Protein AF-A0A8I0H0Y6-F1 (afdb_monomer_lite)

Radius of gyration: 16.69 Å; chains: 1; bounding box: 47×30×40 Å

Foldseek 3Di:
DVVCVVVVVFEPPWDDDPLDTDGNHDPQKDWFFQFKDWDADPVRHTDDMDGDPPSRRTDIDGHDPVRVPPPDDPDDD

pLDDT: mean 86.34, std 16.55, range [38.31, 98.25]

Sequence (77 aa):
MDLYEKNLNKVGKIEYRGEFPYTLLPTFHSTATAQITVTIDEEGNFLHGEQVPANDKFTIIPVTEKSGSRTSGKEAH

Structure (mmCIF, N/CA/C/O backbone):
data_AF-A0A8I0H0Y6-F1
#
_entry.id   AF-A0A8I0H0Y6-F1
#
loop_
_atom_site.group_PDB
_atom_site.id
_atom_site.type_symbol
_atom_site.label_atom_id
_atom_site.label_alt_id
_atom_site.label_comp_id
_atom_site.label_asym_id
_atom_site.label_entity_id
_atom_site.label_seq_id
_atom_site.pdbx_PDB_ins_code
_atom_site.Cartn_x
_atom_site.Cartn_y
_atom_site.Cartn_z
_atom_site.occupancy
_atom_site.B_iso_or_equiv
_atom_site.auth_seq_id
_atom_site.auth_comp_id
_atom_site.auth_asym_id
_atom_site.auth_atom_id
_atom_site.pdbx_PDB_model_num
ATOM 1 N N . MET A 1 1 ? 11.835 13.396 -17.521 1.00 60.91 1 MET A N 1
ATOM 2 C CA . MET A 1 1 ? 10.367 13.268 -17.388 1.00 60.91 1 MET A CA 1
ATOM 3 C C . MET A 1 1 ? 9.791 12.197 -18.313 1.00 60.91 1 MET A C 1
ATOM 5 O O . MET A 1 1 ? 9.009 11.381 -17.854 1.00 60.91 1 MET A O 1
ATOM 9 N N . ASP A 1 2 ? 10.256 12.130 -19.562 1.00 83.88 2 ASP A N 1
ATOM 10 C CA . ASP A 1 2 ? 9.764 11.237 -20.626 1.00 83.88 2 ASP A CA 1
ATOM 11 C C . ASP A 1 2 ? 9.581 9.745 -20.252 1.00 83.88 2 ASP A C 1
ATOM 13 O O . ASP A 1 2 ? 8.572 9.139 -20.593 1.00 83.88 2 ASP A O 1
ATOM 17 N N . LEU A 1 3 ? 10.507 9.140 -19.494 1.00 86.62 3 LEU A N 1
ATOM 18 C CA . LEU A 1 3 ? 10.399 7.722 -19.115 1.00 86.62 3 LEU A CA 1
ATOM 19 C C . LEU A 1 3 ? 9.168 7.423 -18.242 1.00 86.62 3 LEU A C 1
ATOM 21 O O . LEU A 1 3 ? 8.516 6.403 -18.449 1.00 86.62 3 LEU A O 1
ATOM 25 N N . TYR A 1 4 ? 8.857 8.285 -17.270 1.00 90.56 4 TYR A N 1
ATOM 26 C CA . TYR A 1 4 ? 7.703 8.086 -16.390 1.00 90.56 4 TYR A CA 1
ATOM 27 C C . TYR A 1 4 ? 6.398 8.241 -17.180 1.00 90.56 4 TYR A C 1
ATOM 29 O O . TYR A 1 4 ? 5.543 7.360 -17.143 1.00 90.56 4 TYR A O 1
ATOM 37 N N . GLU A 1 5 ? 6.292 9.315 -17.967 1.00 93.00 5 GLU A N 1
ATOM 38 C CA . GLU A 1 5 ? 5.121 9.627 -18.799 1.00 93.00 5 GLU A CA 1
ATOM 39 C C . GLU A 1 5 ? 4.825 8.518 -19.820 1.00 93.00 5 GLU A C 1
ATOM 41 O O . GLU A 1 5 ? 3.685 8.066 -19.945 1.00 93.00 5 GLU A O 1
ATOM 46 N N . LYS A 1 6 ? 5.861 7.984 -20.479 1.00 95.88 6 LYS A N 1
ATOM 47 C CA . LYS A 1 6 ? 5.740 6.853 -21.415 1.00 95.88 6 LYS A CA 1
ATOM 48 C C . LYS A 1 6 ? 5.264 5.550 -20.772 1.00 95.88 6 LYS A C 1
ATOM 50 O O . LYS A 1 6 ? 4.825 4.655 -21.489 1.00 95.88 6 LYS A O 1
ATOM 55 N N . ASN A 1 7 ? 5.366 5.422 -19.450 1.00 94.44 7 ASN A N 1
ATOM 56 C CA . ASN A 1 7 ? 4.997 4.218 -18.704 1.00 94.44 7 ASN A CA 1
ATOM 57 C C . ASN A 1 7 ? 3.845 4.469 -17.718 1.00 94.44 7 ASN A C 1
ATOM 59 O O . ASN A 1 7 ? 3.662 3.680 -16.791 1.00 94.44 7 ASN A O 1
ATOM 63 N N . LEU A 1 8 ? 3.034 5.519 -17.915 1.00 94.75 8 LEU A N 1
ATOM 64 C CA . LEU A 1 8 ? 1.867 5.807 -17.065 1.00 94.75 8 LEU A CA 1
ATOM 65 C C . LEU A 1 8 ? 0.928 4.601 -16.917 1.00 94.75 8 LEU A C 1
ATOM 67 O O . LEU A 1 8 ? 0.369 4.370 -15.849 1.00 94.75 8 LEU A O 1
ATOM 71 N N . ASN A 1 9 ? 0.819 3.768 -17.954 1.00 95.38 9 ASN A N 1
ATOM 72 C CA . ASN A 1 9 ? 0.031 2.536 -17.937 1.00 95.38 9 ASN A CA 1
ATOM 73 C C . ASN A 1 9 ? 0.567 1.450 -16.981 1.00 95.38 9 ASN A C 1
ATOM 75 O O . ASN A 1 9 ? -0.091 0.417 -16.838 1.00 95.38 9 ASN A O 1
ATOM 79 N N . LYS A 1 10 ? 1.744 1.636 -16.374 1.00 94.94 10 LYS A N 1
ATOM 80 C CA . LYS A 1 10 ? 2.362 0.736 -15.386 1.00 94.94 10 LYS A CA 1
ATOM 81 C C . LYS A 1 10 ? 2.323 1.284 -13.957 1.00 94.94 10 LYS A C 1
ATOM 83 O O . LYS A 1 10 ? 2.683 0.567 -13.029 1.00 94.94 10 LYS A O 1
ATOM 88 N N . VAL A 1 11 ? 1.908 2.537 -13.766 1.00 95.56 11 VAL A N 1
ATOM 89 C CA . VAL A 1 11 ? 1.864 3.173 -12.442 1.00 95.56 11 VAL A CA 1
ATOM 90 C C . VAL A 1 11 ? 0.898 2.421 -11.524 1.00 95.56 11 VAL A C 1
ATOM 92 O O . VAL A 1 11 ? -0.235 2.138 -11.909 1.00 95.56 11 VAL A O 1
ATOM 95 N N . GLY A 1 12 ? 1.362 2.082 -10.319 1.00 92.88 12 GLY A N 1
ATOM 96 C CA . GLY A 1 12 ? 0.588 1.362 -9.301 1.00 92.88 12 GLY A CA 1
ATOM 97 C C . GLY A 1 12 ? 0.327 -0.120 -9.596 1.00 92.88 12 GLY A C 1
ATOM 98 O O . GLY A 1 12 ? -0.304 -0.790 -8.782 1.00 92.88 12 GLY A O 1
ATOM 99 N N . LYS A 1 13 ? 0.795 -0.651 -10.733 1.00 94.94 13 LYS A N 1
ATOM 100 C CA . LYS A 1 13 ? 0.676 -2.078 -11.047 1.00 94.94 13 LYS A CA 1
ATOM 101 C C . LYS A 1 13 ? 1.808 -2.844 -10.376 1.00 94.94 13 LYS A C 1
ATOM 103 O O . LYS A 1 13 ? 2.973 -2.659 -10.723 1.00 94.94 13 LYS A O 1
ATOM 108 N N . ILE A 1 14 ? 1.445 -3.717 -9.440 1.00 93.25 14 ILE A N 1
ATOM 109 C CA . ILE A 1 14 ? 2.393 -4.600 -8.762 1.00 93.25 14 ILE A CA 1
ATOM 110 C C . ILE A 1 14 ? 2.785 -5.728 -9.722 1.00 93.25 14 ILE A C 1
ATOM 112 O O . ILE A 1 14 ? 1.944 -6.506 -10.169 1.00 93.25 14 ILE A O 1
ATOM 116 N N . GLU A 1 15 ? 4.073 -5.803 -10.031 1.00 94.25 15 GLU A N 1
ATOM 117 C CA . GLU A 1 15 ? 4.717 -6.892 -10.761 1.00 94.25 15 GLU A CA 1
ATOM 118 C C . GLU A 1 15 ? 5.718 -7.603 -9.838 1.00 94.25 15 GLU A C 1
ATOM 120 O O . GLU A 1 15 ? 6.075 -7.092 -8.777 1.00 94.25 15 GLU A O 1
ATOM 125 N N . TYR A 1 16 ? 6.188 -8.785 -10.240 1.00 93.31 16 TYR A N 1
ATOM 126 C CA . TYR A 1 16 ? 7.062 -9.619 -9.416 1.00 93.31 16 TYR A CA 1
ATOM 127 C C . TYR A 1 16 ? 8.347 -9.989 -10.150 1.00 93.31 16 TYR A C 1
ATOM 129 O O . TYR A 1 16 ? 8.329 -10.428 -11.302 1.00 93.31 16 TYR A O 1
ATOM 137 N N . ARG A 1 17 ? 9.482 -9.845 -9.461 1.00 93.31 17 ARG A N 1
ATOM 138 C CA . ARG A 1 17 ? 10.775 -10.400 -9.877 1.00 93.31 17 ARG A CA 1
ATOM 139 C C . ARG A 1 17 ? 11.120 -11.541 -8.928 1.00 93.31 17 ARG A C 1
ATOM 141 O O . ARG A 1 17 ? 11.662 -11.310 -7.850 1.00 93.31 17 ARG A O 1
ATOM 148 N N . GLY A 1 18 ? 10.789 -12.768 -9.322 1.00 91.56 18 GLY A N 1
ATOM 149 C CA . GLY A 1 18 ? 1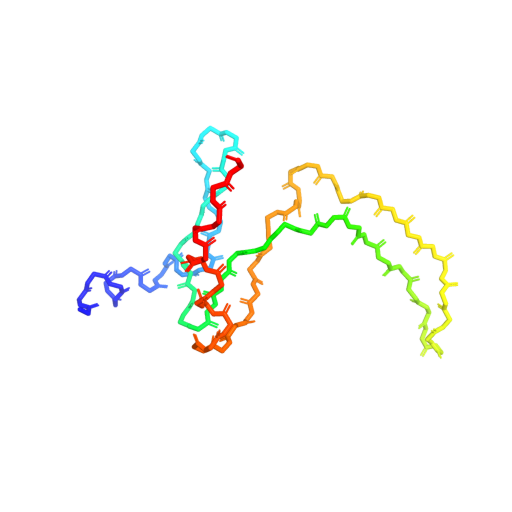0.759 -13.884 -8.375 1.00 91.56 18 GLY A CA 1
ATOM 150 C C . GLY A 1 18 ? 9.678 -13.625 -7.325 1.00 91.56 18 GLY A C 1
ATOM 151 O O . GLY A 1 18 ? 8.545 -13.335 -7.688 1.00 91.56 18 GLY A O 1
ATOM 152 N N . GLU A 1 19 ? 10.037 -13.659 -6.044 1.00 88.06 19 GLU A N 1
ATOM 153 C CA . GLU A 1 19 ? 9.116 -13.358 -4.933 1.00 88.06 19 GLU A CA 1
ATOM 154 C C . GLU A 1 19 ? 9.083 -11.868 -4.550 1.00 88.06 19 GLU A C 1
ATOM 156 O O . GLU A 1 19 ? 8.301 -11.468 -3.693 1.00 88.06 19 GLU A O 1
ATOM 161 N N . PHE A 1 20 ? 9.915 -11.025 -5.174 1.00 89.50 20 PHE A N 1
ATOM 162 C CA . PHE A 1 20 ? 10.022 -9.611 -4.815 1.00 89.50 20 PHE A CA 1
ATOM 163 C C . PHE A 1 20 ? 9.018 -8.753 -5.600 1.00 89.50 20 PHE A C 1
ATOM 165 O O . PHE A 1 20 ? 9.177 -8.623 -6.822 1.00 89.50 20 PHE A O 1
ATOM 172 N N . PRO A 1 21 ? 8.021 -8.138 -4.934 1.00 93.62 21 PRO A N 1
ATOM 173 C CA . PRO A 1 21 ? 7.099 -7.219 -5.583 1.00 93.62 21 PRO A CA 1
ATOM 174 C C . PRO A 1 21 ? 7.793 -5.894 -5.913 1.00 93.62 21 PRO A C 1
ATOM 176 O O . PRO A 1 21 ? 8.603 -5.376 -5.140 1.00 93.62 21 PRO A O 1
ATOM 179 N N . TYR A 1 22 ? 7.454 -5.322 -7.062 1.00 93.69 22 TYR A N 1
ATOM 180 C CA . TYR A 1 22 ? 7.870 -3.985 -7.463 1.00 93.69 22 TYR A CA 1
ATOM 181 C C . TYR A 1 22 ? 6.763 -3.301 -8.267 1.00 93.69 22 TYR A C 1
ATOM 183 O O . TYR A 1 22 ? 5.896 -3.940 -8.852 1.00 93.69 22 TYR A O 1
ATOM 191 N N . THR A 1 23 ? 6.792 -1.974 -8.305 1.00 95.31 23 THR A N 1
ATOM 192 C CA . THR A 1 23 ? 5.845 -1.164 -9.079 1.00 95.31 23 THR A CA 1
ATOM 193 C C . THR A 1 23 ? 6.515 0.136 -9.493 1.00 95.31 23 THR A C 1
ATOM 195 O O . THR A 1 23 ? 7.413 0.631 -8.807 1.00 95.31 23 THR A O 1
ATOM 198 N N . LEU A 1 24 ? 6.035 0.738 -10.580 1.00 95.56 24 LEU A N 1
ATOM 199 C CA . LEU A 1 24 ? 6.254 2.161 -10.799 1.00 95.56 24 LEU A CA 1
ATOM 200 C C . LEU A 1 24 ? 5.369 2.926 -9.804 1.00 95.56 24 LEU A C 1
ATOM 202 O O . LEU A 1 24 ? 4.144 2.783 -9.828 1.00 95.56 24 LEU A O 1
ATOM 206 N N . LEU A 1 25 ? 5.981 3.671 -8.885 1.00 94.81 25 LEU A N 1
ATOM 207 C CA . LEU A 1 25 ? 5.245 4.404 -7.856 1.00 94.81 25 LEU A CA 1
ATOM 208 C C . LEU A 1 25 ? 4.485 5.583 -8.467 1.00 94.81 25 LEU A C 1
ATOM 210 O O . LEU A 1 25 ? 5.068 6.306 -9.276 1.00 94.81 25 LEU A O 1
ATOM 214 N N . PRO A 1 26 ? 3.224 5.821 -8.066 1.00 93.62 26 PRO A N 1
ATOM 215 C CA . PRO A 1 26 ? 2.573 7.085 -8.367 1.00 93.62 26 PRO A CA 1
ATOM 216 C C . PRO A 1 26 ? 3.380 8.257 -7.793 1.00 93.62 26 PRO A C 1
ATOM 218 O O . PRO A 1 26 ? 4.085 8.127 -6.789 1.00 93.62 26 PRO A O 1
ATOM 221 N N . THR A 1 27 ? 3.267 9.430 -8.410 1.00 89.94 27 THR A N 1
ATOM 222 C CA . THR A 1 27 ? 3.886 10.661 -7.900 1.00 89.94 27 THR A CA 1
ATOM 223 C C . THR A 1 27 ? 3.483 10.917 -6.448 1.00 89.94 27 THR A C 1
ATOM 225 O O . THR A 1 27 ? 2.318 10.745 -6.093 1.00 89.94 27 THR A O 1
ATOM 228 N N . PHE A 1 28 ? 4.446 11.326 -5.614 1.00 90.50 28 PHE A N 1
ATOM 229 C CA . PHE A 1 28 ? 4.269 11.550 -4.169 1.00 90.50 28 PHE A CA 1
ATOM 230 C C . PHE A 1 28 ? 3.854 10.306 -3.367 1.00 90.50 28 PHE A C 1
ATOM 232 O O . PHE A 1 28 ? 3.187 10.419 -2.343 1.00 90.50 28 PHE A O 1
ATOM 239 N N . HIS A 1 29 ? 4.246 9.113 -3.816 1.00 92.31 29 HIS A N 1
ATOM 240 C CA . HIS A 1 29 ? 4.065 7.874 -3.063 1.00 92.31 29 HIS A CA 1
ATOM 241 C C . HIS A 1 29 ? 5.407 7.204 -2.772 1.00 92.31 29 HIS A C 1
ATOM 243 O O . HIS A 1 29 ? 6.398 7.416 -3.470 1.00 92.31 29 HIS 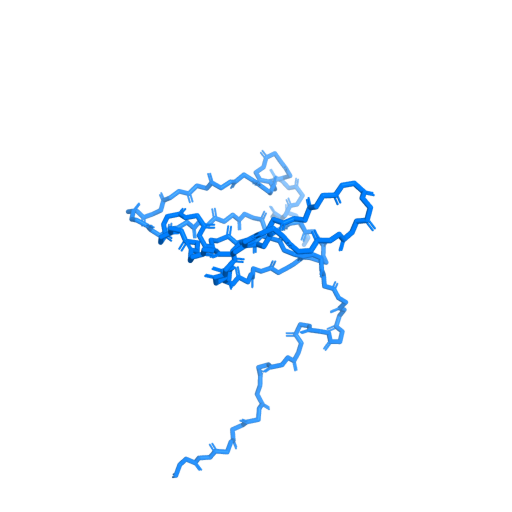A O 1
ATOM 249 N N . SER A 1 30 ? 5.423 6.379 -1.731 1.00 92.44 30 SER A N 1
ATOM 250 C CA . SER A 1 30 ? 6.530 5.489 -1.387 1.00 92.44 30 SER A CA 1
ATOM 251 C C . SER A 1 30 ? 5.986 4.109 -1.027 1.00 92.44 30 SER A C 1
ATOM 253 O O . SER A 1 30 ? 4.775 3.913 -0.926 1.00 92.44 30 SER A O 1
ATOM 255 N N . THR A 1 31 ? 6.878 3.148 -0.825 1.00 93.25 31 THR A N 1
ATOM 256 C CA . THR A 1 31 ? 6.533 1.827 -0.297 1.00 93.25 31 THR A CA 1
ATOM 257 C C . THR A 1 31 ? 6.803 1.764 1.200 1.00 93.25 31 THR A C 1
ATOM 259 O O . THR A 1 31 ? 7.822 2.274 1.669 1.00 93.25 31 THR A O 1
ATOM 262 N N . ALA A 1 32 ? 5.944 1.073 1.936 1.00 92.88 32 ALA A N 1
ATOM 263 C CA . ALA A 1 32 ? 6.160 0.698 3.326 1.00 92.88 32 ALA A CA 1
ATOM 264 C C . ALA A 1 32 ? 5.812 -0.781 3.533 1.00 92.88 32 ALA A C 1
ATOM 266 O O . ALA A 1 32 ? 5.084 -1.376 2.740 1.00 92.88 32 ALA A O 1
ATOM 267 N N . THR A 1 33 ? 6.336 -1.360 4.612 1.00 94.00 33 THR A N 1
ATOM 268 C CA . THR A 1 33 ? 6.015 -2.728 5.027 1.00 94.00 33 THR A CA 1
ATOM 269 C C . THR A 1 33 ? 4.863 -2.688 6.025 1.00 94.00 33 THR A C 1
ATOM 271 O O . THR A 1 33 ? 5.071 -2.267 7.166 1.00 94.00 33 THR A O 1
ATOM 274 N N . ALA A 1 34 ? 3.672 -3.145 5.637 1.00 94.50 34 ALA A N 1
ATOM 275 C CA . ALA A 1 34 ? 2.586 -3.366 6.588 1.00 94.50 34 ALA A CA 1
ATOM 276 C C . ALA A 1 34 ? 2.929 -4.553 7.504 1.00 94.50 34 ALA A C 1
ATOM 278 O O . ALA A 1 34 ? 3.346 -5.619 7.048 1.00 94.50 34 ALA A O 1
ATOM 279 N N . GLN A 1 35 ? 2.818 -4.348 8.817 1.00 94.62 35 GLN A N 1
ATOM 280 C CA . GLN A 1 35 ? 3.228 -5.340 9.818 1.00 94.62 35 GLN A CA 1
ATOM 281 C C . GLN A 1 35 ? 2.036 -6.060 10.443 1.00 94.62 35 GLN A C 1
ATOM 283 O O . GLN A 1 35 ? 2.097 -7.275 10.636 1.00 94.62 35 GLN A O 1
ATOM 288 N N . ILE A 1 36 ? 0.971 -5.314 10.739 1.00 96.38 36 ILE A N 1
ATOM 289 C CA . ILE A 1 36 ? -0.250 -5.813 11.369 1.00 96.38 36 ILE A CA 1
ATOM 290 C C . ILE A 1 36 ? -1.487 -5.262 10.656 1.00 96.38 36 ILE A C 1
ATOM 292 O O . ILE A 1 36 ? -1.463 -4.130 10.169 1.00 96.38 36 ILE A O 1
ATOM 296 N N . THR A 1 37 ? -2.549 -6.056 10.641 1.00 96.50 37 THR A N 1
ATOM 297 C CA . THR A 1 37 ? -3.913 -5.625 10.329 1.00 96.50 37 THR A CA 1
ATOM 298 C C . THR A 1 37 ? -4.646 -5.430 11.647 1.00 96.50 37 THR A C 1
ATOM 300 O O . THR A 1 37 ? -4.475 -6.220 12.573 1.00 96.50 37 THR A O 1
ATOM 303 N N . VAL A 1 38 ? -5.423 -4.354 11.747 1.00 97.38 38 VAL A N 1
ATOM 304 C CA . VAL A 1 38 ? -6.257 -4.045 12.910 1.00 97.38 38 VAL A CA 1
ATOM 305 C C . VAL A 1 38 ? -7.695 -3.935 12.428 1.00 97.38 38 VAL A C 1
ATOM 307 O O . VAL A 1 38 ? -7.987 -3.105 11.566 1.00 97.38 38 VAL A O 1
ATOM 310 N N . THR A 1 39 ? -8.577 -4.752 12.992 1.00 97.88 39 THR A N 1
ATOM 311 C CA . THR A 1 39 ? -10.009 -4.736 12.690 1.00 97.88 39 THR A CA 1
ATOM 312 C C . THR A 1 39 ? -10.743 -3.947 13.768 1.00 97.88 39 THR A C 1
ATOM 314 O O . THR A 1 39 ? -10.599 -4.230 14.961 1.00 97.88 39 THR A O 1
ATOM 317 N N . ILE A 1 40 ? -11.540 -2.968 13.340 1.00 98.25 40 ILE A N 1
ATOM 318 C CA . ILE A 1 40 ? -12.429 -2.169 14.191 1.00 98.25 40 ILE A CA 1
ATOM 319 C C . ILE A 1 40 ? -13.875 -2.295 13.700 1.00 98.25 40 ILE A C 1
ATOM 321 O O . ILE A 1 40 ? -14.091 -2.576 12.519 1.00 98.25 40 ILE A O 1
ATOM 325 N N . ASP A 1 41 ? -14.849 -2.106 14.588 1.00 98.12 41 ASP A N 1
ATOM 326 C CA . ASP A 1 41 ? -16.261 -2.004 14.202 1.00 98.12 41 ASP A CA 1
ATOM 327 C C . ASP A 1 41 ? -16.644 -0.581 13.745 1.00 98.12 41 ASP A C 1
ATOM 329 O O . ASP A 1 41 ? -15.818 0.335 13.710 1.00 98.12 41 ASP A O 1
ATOM 333 N N . GLU A 1 42 ? -17.910 -0.398 13.366 1.00 97.88 42 GLU A N 1
ATOM 334 C CA . GLU A 1 42 ? -18.443 0.882 12.885 1.00 97.88 42 GLU A CA 1
ATOM 335 C C . GLU A 1 42 ? -18.494 1.987 13.953 1.00 97.88 42 GLU A C 1
ATOM 337 O O . GLU A 1 42 ? -18.506 3.170 13.613 1.00 97.88 42 GLU A O 1
ATOM 342 N N . GLU A 1 43 ? -18.476 1.616 15.233 1.00 98.19 43 GLU A N 1
ATOM 343 C CA . GLU A 1 43 ? -18.414 2.542 16.367 1.00 98.19 43 GLU A CA 1
ATOM 344 C C . GLU A 1 43 ? -16.961 2.915 16.721 1.00 98.19 43 GLU A C 1
ATOM 346 O O . GLU A 1 43 ? -16.720 3.825 17.519 1.00 98.19 43 GLU A O 1
ATOM 351 N N . GLY A 1 44 ? -15.981 2.251 16.098 1.00 97.00 44 GLY A N 1
ATOM 352 C CA . GLY A 1 44 ? -14.553 2.446 16.327 1.00 97.00 44 GLY A CA 1
ATOM 353 C C . GLY A 1 44 ? -13.975 1.574 17.443 1.00 97.00 44 GLY A C 1
ATOM 354 O O . GLY A 1 44 ? -12.839 1.815 17.865 1.00 97.00 44 GLY A O 1
ATOM 355 N N . ASN A 1 45 ? -14.707 0.566 17.925 1.00 98.25 45 ASN A N 1
ATOM 356 C CA . ASN A 1 45 ? -14.194 -0.365 18.925 1.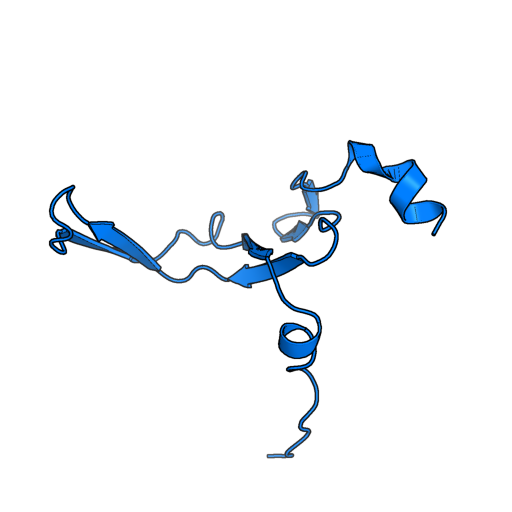00 98.25 45 ASN A CA 1
ATOM 357 C C . ASN A 1 45 ? -13.198 -1.341 18.292 1.00 98.25 45 ASN A C 1
ATOM 359 O O . ASN A 1 45 ? -13.408 -1.864 17.197 1.00 98.25 45 ASN A O 1
ATOM 363 N N . PHE A 1 46 ? -12.113 -1.628 19.013 1.00 98.06 46 PHE A N 1
ATOM 364 C CA . PHE A 1 46 ? -11.133 -2.631 18.606 1.00 98.06 46 PHE A CA 1
ATOM 365 C C . PHE A 1 46 ? -11.719 -4.043 18.701 1.00 98.06 46 PHE A C 1
ATOM 367 O O . PHE A 1 46 ? -12.173 -4.450 19.771 1.00 98.06 46 PHE A O 1
ATOM 374 N N . LEU A 1 47 ? -11.643 -4.802 17.605 1.00 98.19 47 LEU A N 1
ATOM 375 C CA . LEU A 1 47 ? -12.084 -6.195 17.556 1.00 98.19 47 LEU A CA 1
ATOM 376 C C . LEU A 1 47 ? -10.901 -7.155 17.711 1.00 98.19 47 LEU A C 1
ATOM 378 O O . LEU A 1 47 ? -10.873 -7.958 18.643 1.00 98.19 47 LEU A O 1
ATOM 382 N N . HIS A 1 48 ? -9.912 -7.074 16.818 1.00 97.94 48 HIS A N 1
ATOM 383 C CA . HIS A 1 48 ? -8.679 -7.858 16.905 1.00 97.94 48 HIS A CA 1
ATOM 384 C C . HIS A 1 48 ? -7.569 -7.277 16.021 1.00 97.94 48 HIS A C 1
ATOM 386 O O . HIS A 1 48 ? -7.775 -6.327 15.263 1.00 97.94 48 HIS A O 1
ATOM 392 N N . GLY A 1 49 ? -6.381 -7.874 16.116 1.00 97.62 49 GLY A N 1
ATOM 393 C CA . GLY A 1 49 ? -5.309 -7.638 15.165 1.00 97.62 49 GLY A CA 1
ATOM 394 C C . GLY A 1 49 ? -4.480 -8.889 14.913 1.00 97.62 49 GLY A C 1
ATOM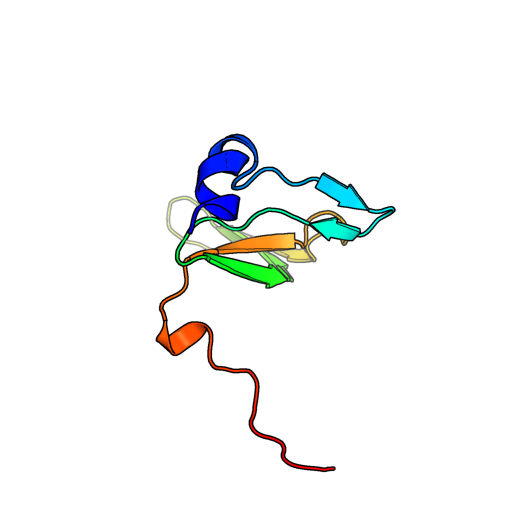 395 O O . GLY A 1 49 ? -4.365 -9.770 15.768 1.00 97.62 49 GLY A O 1
ATOM 396 N N . GLU A 1 50 ? -3.889 -8.944 13.731 1.00 97.94 50 GLU A N 1
ATOM 397 C CA . GLU A 1 50 ? -3.146 -10.090 13.224 1.00 97.94 50 GLU A CA 1
ATOM 398 C C . GLU A 1 50 ? -1.938 -9.622 12.423 1.00 97.94 50 GLU A C 1
ATOM 400 O O . GLU A 1 50 ? -1.884 -8.499 11.924 1.00 97.94 50 GLU A O 1
ATOM 405 N N . GLN A 1 51 ? -0.937 -10.490 12.299 1.00 97.56 51 GLN A N 1
ATOM 406 C CA . GLN A 1 51 ? 0.224 -10.194 11.476 1.00 97.56 51 GLN A CA 1
ATOM 407 C C . GLN A 1 51 ? -0.149 -10.243 9.990 1.00 97.56 51 GLN A C 1
ATOM 409 O O . GLN A 1 51 ? -0.774 -11.200 9.536 1.00 97.56 51 GLN A O 1
ATOM 414 N N . VAL A 1 52 ? 0.316 -9.257 9.220 1.00 96.44 52 VAL A N 1
ATOM 415 C CA . VAL A 1 52 ? 0.142 -9.260 7.762 1.00 96.44 52 VAL A CA 1
ATOM 416 C C . VAL A 1 52 ? 0.956 -10.416 7.157 1.00 96.44 52 VAL A C 1
ATOM 418 O O . VAL A 1 52 ? 2.158 -10.527 7.450 1.00 96.44 52 VAL A O 1
ATOM 421 N N . PRO A 1 53 ? 0.354 -11.279 6.313 1.00 93.50 53 PRO A N 1
ATOM 422 C CA . PRO A 1 53 ? 1.074 -12.338 5.610 1.00 93.50 53 PRO A CA 1
ATOM 423 C C . PRO A 1 53 ? 2.255 -11.779 4.815 1.00 93.50 53 PRO A C 1
ATOM 425 O O . PRO A 1 53 ? 2.156 -10.701 4.243 1.00 93.50 53 PRO A O 1
ATOM 428 N N . ALA A 1 54 ? 3.374 -12.508 4.733 1.00 87.00 54 ALA A N 1
ATOM 429 C CA . ALA A 1 54 ? 4.594 -12.019 4.072 1.00 87.00 54 ALA A CA 1
ATOM 430 C C . ALA A 1 54 ? 4.354 -11.491 2.643 1.00 87.00 54 ALA A C 1
ATOM 432 O O . ALA A 1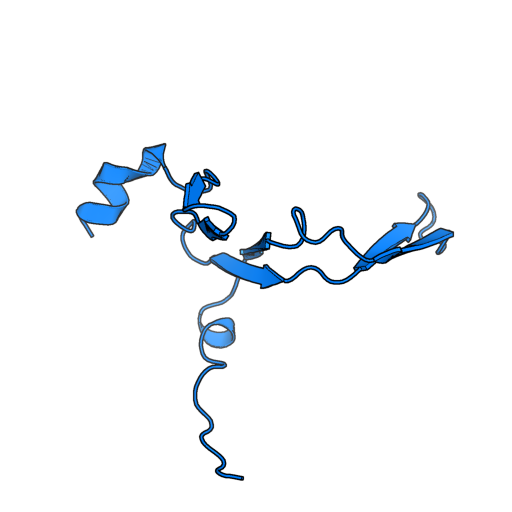 54 ? 4.902 -10.453 2.278 1.00 87.00 54 ALA A O 1
ATOM 433 N N . ASN A 1 55 ? 3.481 -12.160 1.888 1.00 87.56 55 ASN A N 1
ATOM 434 C CA . ASN A 1 55 ? 3.150 -11.812 0.505 1.00 87.56 55 ASN A CA 1
ATOM 435 C C . ASN A 1 55 ? 2.249 -10.572 0.369 1.00 87.56 55 ASN A C 1
ATOM 437 O O . ASN A 1 55 ? 2.078 -10.084 -0.743 1.00 87.56 55 ASN A O 1
ATOM 441 N N . ASP A 1 56 ? 1.701 -10.063 1.475 1.00 89.25 56 ASP A N 1
ATOM 442 C CA . ASP A 1 56 ? 0.764 -8.931 1.518 1.00 89.25 56 ASP A CA 1
ATOM 443 C C . ASP A 1 56 ? 1.357 -7.698 2.233 1.00 89.25 56 ASP A C 1
ATOM 445 O O . ASP A 1 56 ? 0.717 -6.668 2.415 1.00 89.25 56 ASP A O 1
ATOM 449 N N . LYS A 1 57 ? 2.631 -7.765 2.645 1.00 92.88 57 LYS A N 1
ATOM 450 C CA . LYS A 1 57 ? 3.273 -6.663 3.380 1.00 92.88 57 LYS A CA 1
ATOM 451 C C . LYS A 1 57 ? 3.629 -5.460 2.508 1.00 92.88 57 LYS A C 1
ATOM 453 O O . LYS A 1 57 ? 3.941 -4.406 3.054 1.00 92.88 57 LYS A O 1
ATOM 458 N N . PHE A 1 58 ? 3.680 -5.613 1.184 1.00 94.56 58 PHE A N 1
ATOM 459 C CA . PHE A 1 58 ? 4.115 -4.552 0.274 1.00 94.56 58 PHE A CA 1
ATOM 460 C C . PHE A 1 58 ? 2.993 -3.535 0.057 1.00 94.56 58 PHE A C 1
ATOM 462 O O . PHE A 1 58 ? 2.026 -3.804 -0.651 1.00 94.56 58 PHE A O 1
ATOM 469 N N . THR A 1 59 ? 3.134 -2.346 0.643 1.00 93.94 59 THR A N 1
ATOM 470 C CA . THR A 1 59 ? 2.077 -1.328 0.640 1.00 93.94 59 THR A CA 1
ATOM 471 C C . THR A 1 59 ? 2.571 -0.031 0.017 1.00 93.94 59 THR A C 1
ATOM 473 O O . THR A 1 59 ? 3.621 0.488 0.393 1.00 93.94 59 THR A O 1
ATOM 476 N N . ILE A 1 60 ? 1.799 0.526 -0.915 1.00 94.50 60 ILE A N 1
ATOM 477 C CA . ILE A 1 60 ? 2.038 1.863 -1.469 1.00 94.50 60 ILE A CA 1
ATOM 478 C C . ILE A 1 60 ? 1.322 2.878 -0.575 1.00 94.50 60 ILE A C 1
ATOM 480 O O . ILE A 1 60 ? 0.114 2.770 -0.374 1.00 94.50 60 ILE A O 1
ATOM 484 N N . ILE A 1 61 ? 2.048 3.869 -0.061 1.00 94.00 61 ILE A N 1
ATOM 485 C CA . ILE A 1 61 ? 1.495 4.929 0.790 1.00 94.00 61 ILE A CA 1
ATOM 486 C C . ILE A 1 61 ? 1.767 6.315 0.194 1.00 94.00 61 ILE A C 1
ATOM 488 O O . ILE A 1 61 ? 2.842 6.530 -0.379 1.00 94.00 61 ILE A O 1
ATOM 492 N N . PRO A 1 62 ? 0.835 7.273 0.326 1.00 92.25 62 PRO A N 1
ATOM 493 C CA . PRO A 1 62 ? 1.111 8.662 -0.012 1.00 92.25 62 PRO A CA 1
ATOM 494 C C . PRO A 1 62 ? 2.142 9.240 0.965 1.00 92.25 62 PRO A C 1
ATOM 496 O O . PRO A 1 62 ? 2.116 8.959 2.166 1.00 92.25 62 PRO A O 1
ATOM 499 N N . VAL A 1 63 ? 3.059 10.058 0.457 1.00 88.56 63 VAL A N 1
ATOM 500 C CA . VAL A 1 63 ? 4.110 10.708 1.246 1.00 88.56 63 VAL A CA 1
ATOM 501 C C . VAL A 1 63 ? 4.247 12.174 0.863 1.00 88.56 63 VAL A C 1
ATOM 503 O O . VAL A 1 63 ? 4.052 12.564 -0.285 1.00 88.56 63 VAL A O 1
ATOM 506 N N . THR A 1 64 ? 4.634 13.002 1.831 1.00 81.38 64 THR A N 1
ATOM 507 C CA . THR A 1 64 ? 5.088 14.366 1.534 1.00 81.38 64 THR A CA 1
ATOM 508 C C . THR A 1 64 ? 6.570 14.343 1.161 1.00 81.38 64 THR A C 1
ATOM 510 O O . THR A 1 64 ? 7.296 13.430 1.562 1.00 81.38 64 THR A O 1
ATOM 513 N N . GLU A 1 65 ? 7.057 15.368 0.459 1.00 69.25 65 GLU A N 1
ATOM 514 C CA . GLU A 1 65 ? 8.483 15.495 0.108 1.00 69.25 65 GLU A CA 1
ATOM 515 C C . GLU A 1 65 ? 9.400 15.387 1.340 1.00 69.25 65 GLU A C 1
ATOM 517 O O . GLU A 1 65 ? 10.429 14.713 1.309 1.00 69.25 65 GLU A O 1
ATOM 522 N N . LYS A 1 66 ? 8.975 15.954 2.478 1.00 65.81 66 LYS A N 1
ATOM 523 C CA . LYS A 1 66 ? 9.704 15.884 3.753 1.00 65.81 66 LYS A CA 1
ATOM 524 C C . LYS A 1 66 ? 9.760 14.463 4.328 1.00 65.81 66 LYS A C 1
ATOM 526 O O . LYS A 1 66 ? 10.729 14.102 4.993 1.00 65.81 66 LYS A O 1
ATOM 531 N N . SER A 1 67 ? 8.737 13.649 4.073 1.00 60.91 67 SER A N 1
ATOM 532 C CA . SER A 1 67 ? 8.630 12.266 4.556 1.00 60.91 67 SER A CA 1
ATOM 533 C C . SER A 1 67 ? 9.560 11.305 3.805 1.00 60.91 67 SER A C 1
ATOM 535 O O . SER A 1 67 ? 9.974 10.300 4.380 1.00 60.91 67 SER A O 1
ATOM 537 N N . GLY A 1 68 ? 9.909 11.615 2.548 1.00 57.06 68 GLY A N 1
ATOM 538 C CA . GLY A 1 68 ? 10.806 10.800 1.717 1.00 57.06 68 GLY A CA 1
ATOM 539 C C . GLY A 1 68 ? 12.284 10.869 2.124 1.00 57.06 68 GLY A C 1
ATOM 540 O O . GLY A 1 68 ? 13.062 9.991 1.768 1.00 57.06 68 GLY A O 1
ATOM 541 N N . SER A 1 69 ? 12.674 11.872 2.919 1.00 53.59 69 SER A N 1
ATOM 542 C CA . SER A 1 69 ? 14.067 12.155 3.294 1.00 53.59 69 SER A CA 1
ATOM 543 C C . SER A 1 69 ? 14.462 11.612 4.681 1.00 53.59 69 SER A C 1
ATOM 545 O O . SER A 1 69 ? 15.215 12.257 5.412 1.00 53.59 69 SER A O 1
ATOM 547 N N . ARG A 1 70 ? 13.975 10.428 5.084 1.00 57.72 70 ARG A N 1
ATOM 548 C CA . ARG A 1 70 ? 14.431 9.747 6.324 1.00 57.72 70 ARG A CA 1
ATOM 549 C C . ARG A 1 70 ? 15.574 8.751 6.101 1.00 57.72 70 ARG A C 1
ATOM 551 O O . ARG A 1 70 ? 15.878 7.959 6.986 1.00 57.72 70 ARG A O 1
ATOM 558 N N . THR A 1 71 ? 16.243 8.798 4.953 1.00 56.53 71 THR A N 1
ATOM 559 C CA . THR A 1 71 ? 17.437 7.990 4.678 1.00 56.53 71 THR A CA 1
ATOM 560 C C . THR A 1 71 ? 18.665 8.894 4.598 1.00 56.53 71 THR A C 1
ATOM 562 O O . THR A 1 71 ? 18.987 9.381 3.518 1.00 56.53 71 THR A O 1
ATOM 565 N N . SER A 1 72 ? 19.317 9.146 5.741 1.00 50.34 72 SER A N 1
ATOM 566 C CA . SER A 1 72 ? 20.763 9.439 5.910 1.00 50.34 72 SER A CA 1
ATOM 567 C C . SER A 1 72 ? 21.025 10.296 7.155 1.00 50.34 72 SER A C 1
ATOM 569 O O . SER A 1 72 ? 21.398 11.460 7.063 1.00 50.34 72 SER A O 1
ATOM 571 N N . GLY A 1 73 ? 20.871 9.696 8.333 1.00 41.47 73 GLY A N 1
ATOM 572 C CA . GLY A 1 73 ? 21.766 9.973 9.453 1.00 41.47 73 GLY A CA 1
ATOM 573 C C . GLY A 1 73 ? 22.662 8.749 9.585 1.00 41.47 73 GL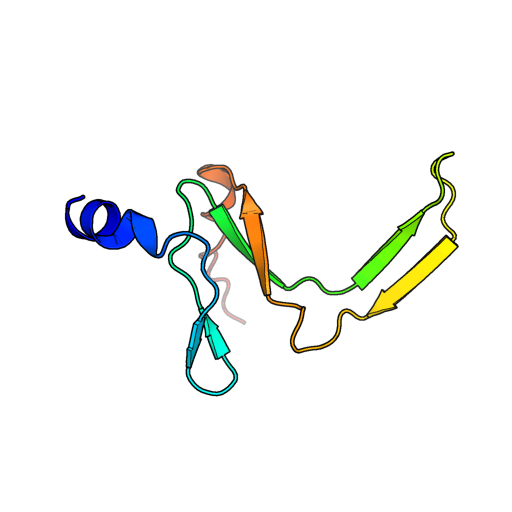Y A C 1
ATOM 574 O O . GLY A 1 73 ? 22.215 7.726 10.093 1.00 41.47 73 GLY A O 1
ATOM 575 N N . LYS A 1 74 ? 23.873 8.799 9.025 1.00 45.44 74 LYS A N 1
ATOM 576 C CA . LYS A 1 74 ? 24.909 7.813 9.341 1.00 45.44 74 LYS A CA 1
ATOM 577 C C . LYS A 1 74 ? 25.386 8.130 10.756 1.00 45.44 74 LYS A C 1
ATOM 579 O O . LYS A 1 74 ? 26.252 8.979 10.907 1.00 45.44 74 LYS A O 1
ATOM 584 N N . GLU A 1 75 ? 24.828 7.474 11.759 1.00 38.31 75 GLU A N 1
ATOM 585 C CA . GLU A 1 75 ? 25.552 7.264 13.011 1.00 38.31 75 GLU A CA 1
ATOM 586 C C . GLU A 1 75 ? 26.122 5.850 12.917 1.00 38.31 75 GLU A C 1
ATOM 588 O O . GLU A 1 75 ? 25.384 4.880 12.728 1.00 38.31 75 GLU A O 1
ATOM 593 N N . ALA A 1 76 ? 27.451 5.761 12.886 1.00 39.22 76 ALA A N 1
ATOM 594 C CA . ALA A 1 76 ? 28.157 4.491 12.916 1.00 39.22 76 ALA A CA 1
ATOM 595 C C . ALA A 1 76 ? 27.889 3.798 14.260 1.00 39.22 76 ALA A C 1
ATOM 597 O O . ALA A 1 76 ? 27.776 4.465 15.287 1.00 39.22 76 ALA A O 1
ATOM 598 N N . HIS A 1 77 ? 27.776 2.470 14.227 1.00 45.53 77 HIS A N 1
ATOM 599 C CA . HIS A 1 77 ? 27.886 1.645 15.427 1.00 45.53 77 HIS A CA 1
ATOM 600 C C . HIS A 1 77 ? 29.282 1.756 16.040 1.00 45.53 77 HIS A C 1
ATOM 602 O O . HIS A 1 77 ? 30.255 1.843 15.254 1.00 45.53 77 HIS A O 1
#

Organism: NCBI:txid611301

Secondary structure (DSSP, 8-state):
-HHHHHTGGGBT--EEETTEEE-BPPTTEEEEE--EEEEE-TT--EEEEEEPPGGG-EEEEE--TTTT---------